Protein AF-A0A2D2C718-F1 (afdb_monomer_lite)

pLDDT: mean 84.17, std 19.36, range [25.59, 97.56]

InterPro domains:
  IPR015409 D-lactate dehydrogenase, membrane binding, C-terminal [PF09330] (29-144)
  IPR016164 FAD-linked oxidase-like, C-terminal [SSF55103] (25-144)
  IPR016173 D-lactate dehydrogenase, cap domain, subdomain 2 [G3DSA:3.30.1370.20] (19-101)

Radius of gyration: 17.64 Å; chains: 1; bounding box: 48×31×47 Å

Secondary structure (DSSP, 8-state):
-PPS-------TT----TTSSS--HHHHHTTTTEEEEEEEEEE--TT-S--SPPPPGGGTTTEEEEEEEEEGGGTEEEEEEEEETT--HHHHHHHHHHHHHHHT-BSSSSS--TTTSPPPHHHHHHHHHH-TT--SSTTGGG----

Organism: NCBI:txid147645

Foldseek 3Di:
DDDPDDPPPPDPVQPPPPLFPDDCVVCVVCVVFWQHKAKWKKAADQPDPCLPDDQPPVCPVFFPDWDWDDDVNRSIIIIMTTTGHPDDNVVSNVVVVVVCVVRVMDPPPPSAQALPAADDPVVLVVCCVVCVPQPPNRCRNNHHGD

Structure (mmCIF, N/CA/C/O backbone):
data_AF-A0A2D2C718-F1
#
_entry.id   AF-A0A2D2C718-F1
#
loop_
_atom_site.group_PDB
_atom_site.id
_atom_site.type_symbol
_atom_site.label_atom_id
_atom_site.label_alt_id
_atom_site.label_comp_id
_atom_site.label_asym_id
_atom_site.label_entity_id
_atom_site.label_seq_id
_atom_site.pdbx_PDB_ins_code
_atom_site.Cartn_x
_atom_site.Cartn_y
_atom_site.Cartn_z
_atom_site.occupancy
_atom_site.B_iso_or_equiv
_atom_site.auth_seq_id
_atom_site.auth_comp_id
_atom_site.auth_asym_id
_atom_site.auth_atom_id
_atom_site.pdbx_PDB_model_num
ATOM 1 N N . MET A 1 1 ? 32.852 -14.516 29.415 1.00 32.44 1 MET A N 1
ATOM 2 C CA . MET A 1 1 ? 31.847 -13.873 30.288 1.00 32.44 1 MET A CA 1
ATOM 3 C C . MET A 1 1 ? 31.426 -12.559 29.628 1.00 32.44 1 MET A C 1
ATOM 5 O O . MET A 1 1 ? 32.218 -11.627 29.682 1.00 32.44 1 MET A O 1
ATOM 9 N N . PRO A 1 2 ? 30.290 -12.472 28.913 1.00 35.50 2 PRO A N 1
ATOM 10 C CA . PRO A 1 2 ? 29.824 -11.208 28.345 1.00 35.50 2 PRO A CA 1
ATOM 11 C C . PRO A 1 2 ? 28.941 -10.440 29.346 1.00 35.50 2 PRO A C 1
ATOM 13 O O . PRO A 1 2 ? 28.210 -11.038 30.133 1.00 35.50 2 PRO A O 1
ATOM 16 N N . HIS A 1 3 ? 29.054 -9.111 29.325 1.00 28.89 3 HIS A N 1
ATOM 17 C CA . HIS A 1 3 ? 28.362 -8.159 30.201 1.00 28.89 3 HIS A CA 1
ATOM 18 C C . HIS A 1 3 ? 26.822 -8.221 30.071 1.00 28.89 3 HIS A C 1
ATOM 20 O O . HIS A 1 3 ? 26.315 -8.240 28.947 1.00 28.89 3 HIS A O 1
ATOM 26 N N . PRO A 1 4 ? 26.058 -8.153 31.180 1.00 40.34 4 PRO A N 1
ATOM 27 C CA . PRO A 1 4 ? 24.607 -8.021 31.144 1.00 40.34 4 PRO A CA 1
ATOM 28 C C . PRO A 1 4 ? 24.246 -6.533 31.046 1.00 40.34 4 PRO A C 1
ATOM 30 O O . PRO A 1 4 ? 24.588 -5.759 31.936 1.00 40.34 4 PRO A O 1
ATOM 33 N N . GLY A 1 5 ? 23.568 -6.101 29.980 1.00 35.44 5 GLY A N 1
ATOM 34 C CA . GLY A 1 5 ? 23.007 -4.742 29.972 1.00 35.44 5 GLY A CA 1
ATOM 35 C C . GLY A 1 5 ? 22.743 -4.074 28.631 1.00 35.44 5 GLY A C 1
ATOM 36 O O . GLY A 1 5 ? 22.148 -3.003 28.633 1.00 35.44 5 GLY A O 1
ATOM 37 N N . CYS A 1 6 ? 23.122 -4.663 27.495 1.00 25.59 6 CYS A N 1
ATOM 38 C CA . CYS A 1 6 ? 22.730 -4.109 26.200 1.00 25.59 6 CYS A CA 1
ATOM 39 C C . CYS A 1 6 ? 21.475 -4.843 25.700 1.00 25.59 6 CYS A C 1
ATOM 41 O O . CYS A 1 6 ? 21.592 -5.996 25.275 1.00 25.59 6 CYS A O 1
ATOM 43 N N . PRO A 1 7 ? 20.265 -4.256 25.783 1.00 31.34 7 PRO A N 1
ATOM 44 C CA . P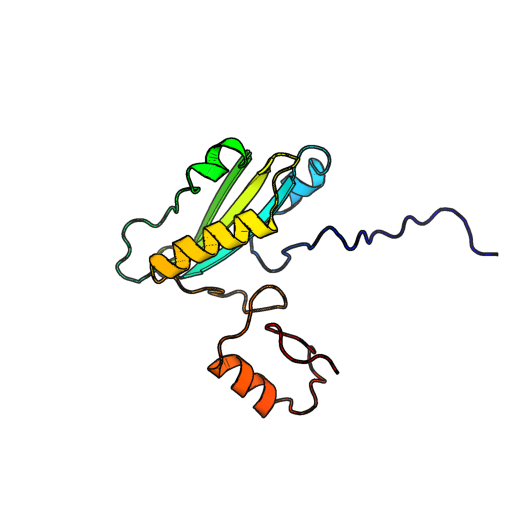RO A 1 7 ? 19.105 -4.854 25.147 1.00 31.34 7 PRO A CA 1
ATOM 45 C C . PRO A 1 7 ? 19.340 -4.831 23.638 1.00 31.34 7 PRO A C 1
ATOM 47 O O . PRO A 1 7 ? 19.515 -3.773 23.035 1.00 31.34 7 PRO A O 1
ATOM 50 N N . VAL A 1 8 ? 19.356 -6.014 23.033 1.00 34.22 8 VAL A N 1
ATOM 51 C CA . VAL A 1 8 ? 19.333 -6.176 21.582 1.00 34.22 8 VAL A CA 1
ATOM 52 C C . VAL A 1 8 ? 18.037 -5.527 21.090 1.00 34.22 8 VAL A C 1
ATOM 54 O O . VAL A 1 8 ? 16.945 -6.057 21.296 1.00 34.22 8 VAL A O 1
ATOM 57 N N . ILE A 1 9 ? 18.135 -4.332 20.503 1.00 37.19 9 ILE A N 1
ATOM 58 C CA . ILE A 1 9 ? 17.018 -3.691 19.804 1.00 37.19 9 ILE A CA 1
ATOM 59 C C . ILE A 1 9 ? 16.866 -4.444 18.485 1.00 37.19 9 ILE A C 1
ATOM 61 O O . ILE A 1 9 ? 17.477 -4.106 17.479 1.00 37.19 9 ILE A O 1
ATOM 65 N N . GLY A 1 10 ? 16.101 -5.524 18.523 1.00 29.38 10 GLY A N 1
ATOM 66 C CA . GLY A 1 10 ? 15.883 -6.392 17.376 1.00 29.38 10 GLY A CA 1
ATOM 67 C C . GLY A 1 10 ? 14.868 -7.456 17.737 1.00 29.38 10 GLY A C 1
ATOM 68 O O . GLY A 1 10 ? 15.216 -8.614 17.914 1.00 29.38 10 GLY A O 1
ATOM 69 N N . ASP A 1 11 ? 13.620 -7.035 17.916 1.00 29.45 11 ASP A N 1
ATOM 70 C CA . ASP A 1 11 ? 12.486 -7.950 17.897 1.00 29.45 11 ASP A CA 1
ATOM 71 C C . ASP A 1 11 ? 12.160 -8.237 16.420 1.00 29.45 11 ASP A C 1
ATOM 73 O O . ASP A 1 11 ? 11.711 -7.319 15.728 1.00 29.45 11 ASP A O 1
ATOM 77 N N . PRO A 1 12 ? 12.400 -9.459 15.910 1.00 31.66 12 PRO A N 1
ATOM 78 C CA . PRO A 1 12 ? 12.199 -9.792 14.502 1.00 31.66 12 PRO A CA 1
ATOM 79 C C . PRO A 1 12 ? 10.712 -9.901 14.123 1.00 31.66 12 PRO A C 1
ATOM 81 O O . PRO A 1 12 ? 10.400 -10.077 12.949 1.00 31.66 12 PRO A O 1
ATOM 84 N N . THR A 1 13 ? 9.786 -9.798 15.087 1.00 34.22 13 THR A N 1
ATOM 85 C CA . THR A 1 13 ? 8.336 -9.866 14.830 1.00 34.22 13 THR A CA 1
ATOM 86 C C . THR A 1 13 ? 7.726 -8.519 14.441 1.00 34.22 13 THR A C 1
ATOM 88 O O . THR A 1 13 ? 6.629 -8.467 13.888 1.00 34.22 13 THR A O 1
ATOM 91 N N . GLY A 1 14 ? 8.445 -7.418 14.671 1.00 38.97 14 GLY A N 1
ATOM 92 C CA . GLY A 1 14 ? 8.065 -6.099 14.183 1.00 38.97 14 GLY A CA 1
ATOM 93 C C . GLY A 1 14 ? 8.633 -5.868 12.793 1.00 38.97 14 GLY A C 1
ATOM 94 O O . GLY A 1 14 ? 9.614 -5.141 12.670 1.00 38.97 14 GLY A O 1
ATOM 95 N N . ALA A 1 15 ? 8.046 -6.477 11.758 1.00 38.78 15 ALA A N 1
ATOM 96 C CA . ALA A 1 15 ? 8.337 -6.099 10.379 1.00 38.78 15 ALA A CA 1
ATOM 97 C C . ALA A 1 15 ? 8.006 -4.609 10.220 1.00 38.78 15 ALA A C 1
ATOM 99 O O . ALA A 1 15 ? 6.847 -4.206 10.124 1.00 38.78 15 ALA A O 1
ATOM 100 N N . HIS A 1 16 ? 9.030 -3.770 10.316 1.00 46.84 16 HIS A N 1
ATOM 101 C CA . HIS A 1 16 ? 8.902 -2.354 10.068 1.00 46.84 16 HIS A CA 1
ATOM 102 C C . HIS A 1 16 ? 8.720 -2.177 8.559 1.00 46.84 16 HIS A C 1
ATOM 104 O O . HIS A 1 16 ? 9.629 -2.478 7.787 1.00 46.84 16 HIS A O 1
ATOM 110 N N . ASP A 1 17 ? 7.542 -1.704 8.154 1.00 49.72 17 ASP A N 1
ATOM 111 C CA . ASP A 1 17 ? 7.229 -1.252 6.792 1.00 49.72 17 ASP A CA 1
ATOM 112 C C . ASP A 1 17 ? 8.008 0.068 6.555 1.00 49.72 17 ASP A C 1
ATOM 114 O O . ASP A 1 17 ? 7.457 1.163 6.588 1.00 49.72 17 ASP A O 1
ATOM 118 N N . HIS A 1 18 ? 9.344 -0.015 6.461 1.00 46.41 18 HIS A N 1
ATOM 119 C CA . HIS A 1 18 ? 10.257 1.135 6.320 1.00 46.41 18 HIS A CA 1
ATOM 120 C C . HIS A 1 18 ? 10.235 1.775 4.925 1.00 46.41 18 HIS A C 1
ATOM 122 O O . HIS A 1 18 ? 10.915 2.772 4.703 1.00 46.41 18 HIS A O 1
ATOM 128 N N . ASP A 1 19 ? 9.453 1.209 4.013 1.00 49.56 19 ASP A N 1
ATOM 129 C CA . ASP A 1 19 ? 9.389 1.586 2.599 1.00 49.56 19 ASP A CA 1
ATOM 130 C C . ASP A 1 19 ? 8.180 2.470 2.287 1.00 49.56 19 ASP A C 1
ATOM 132 O O . ASP A 1 19 ? 7.803 2.676 1.141 1.00 49.56 19 ASP A O 1
ATOM 136 N N . ALA A 1 20 ? 7.523 2.978 3.326 1.00 56.47 20 ALA A N 1
ATOM 137 C CA . ALA A 1 20 ? 6.417 3.885 3.160 1.00 56.47 20 ALA A CA 1
ATOM 138 C C . ALA A 1 20 ? 6.777 5.243 3.731 1.00 56.47 20 ALA A C 1
ATOM 140 O O . ALA A 1 20 ? 7.231 5.358 4.869 1.00 56.47 20 ALA A O 1
ATOM 141 N N . ALA A 1 21 ? 6.456 6.290 2.979 1.00 66.81 21 ALA A N 1
ATOM 142 C CA . ALA A 1 21 ? 6.552 7.669 3.431 1.00 66.81 21 ALA A CA 1
ATOM 143 C C . ALA A 1 21 ? 5.775 7.955 4.740 1.00 66.81 21 ALA A C 1
ATOM 145 O O . ALA A 1 21 ? 5.852 9.084 5.226 1.00 66.81 21 ALA A O 1
ATOM 146 N N . ILE A 1 22 ? 5.019 6.987 5.296 1.00 81.38 22 ILE A N 1
ATOM 147 C CA . ILE A 1 22 ? 4.163 7.089 6.488 1.00 81.38 22 ILE A CA 1
ATOM 148 C C . ILE A 1 22 ? 4.979 7.272 7.779 1.00 81.38 22 ILE A C 1
ATOM 150 O O . ILE A 1 22 ? 5.742 6.385 8.163 1.00 81.38 22 ILE A O 1
ATOM 154 N N . PRO A 1 23 ? 4.770 8.373 8.533 1.00 82.25 23 PRO A N 1
ATOM 155 C CA . PRO A 1 23 ? 5.435 8.584 9.813 1.00 82.25 23 PRO A CA 1
ATOM 156 C C . PRO A 1 23 ? 5.082 7.497 10.840 1.00 82.25 23 PRO A C 1
ATOM 158 O O . PRO A 1 23 ? 3.948 7.408 11.313 1.00 82.25 23 PRO A O 1
ATOM 161 N N . ASP A 1 24 ? 6.079 6.728 11.277 1.00 81.38 24 ASP A N 1
ATOM 162 C CA . ASP A 1 24 ? 5.908 5.637 12.249 1.00 81.38 24 ASP A CA 1
ATOM 163 C C . ASP A 1 24 ? 6.002 6.092 13.725 1.00 81.38 24 ASP A C 1
ATOM 165 O O . ASP A 1 24 ? 5.639 5.356 14.651 1.00 81.38 24 ASP A O 1
ATOM 169 N N . ARG A 1 25 ? 6.449 7.333 13.979 1.00 83.56 25 ARG A N 1
ATOM 170 C CA . ARG A 1 25 ? 6.663 7.884 15.333 1.00 83.56 25 ARG A CA 1
ATOM 171 C C . ARG A 1 25 ? 5.440 7.724 16.258 1.00 83.56 25 ARG A C 1
ATOM 173 O O . ARG A 1 25 ? 5.644 7.321 17.410 1.00 83.56 25 ARG A O 1
ATOM 180 N N . PRO A 1 26 ? 4.187 7.998 15.832 1.00 78.88 26 PRO A N 1
ATOM 181 C CA . PRO A 1 26 ? 3.013 7.812 16.689 1.00 78.88 26 PRO A CA 1
ATOM 182 C C . PRO A 1 26 ? 2.796 6.352 17.107 1.00 78.88 26 PRO A C 1
ATOM 184 O O . PRO A 1 26 ? 2.478 6.089 18.271 1.00 78.88 26 PRO A O 1
ATOM 187 N N . GLN A 1 27 ? 3.019 5.402 16.192 1.00 80.38 27 GLN A N 1
ATOM 188 C CA . GLN A 1 27 ? 2.953 3.969 16.485 1.00 80.38 27 GLN A CA 1
ATOM 189 C C . GLN A 1 27 ? 4.063 3.575 17.464 1.00 80.38 27 GLN A C 1
ATOM 191 O O . GLN A 1 27 ? 3.781 2.907 18.456 1.00 80.38 27 GLN A O 1
ATOM 196 N N . ARG A 1 28 ? 5.307 4.025 17.247 1.00 81.31 28 ARG A N 1
ATOM 197 C CA . ARG A 1 28 ? 6.437 3.719 18.143 1.00 81.31 28 ARG A CA 1
ATOM 198 C C . ARG A 1 28 ? 6.187 4.196 19.570 1.00 81.31 28 ARG A C 1
ATOM 200 O O . ARG A 1 28 ? 6.381 3.427 20.512 1.00 81.31 28 ARG A O 1
ATOM 207 N N . ARG A 1 29 ? 5.699 5.431 19.740 1.00 84.56 29 ARG A N 1
ATOM 208 C CA . ARG A 1 29 ? 5.355 5.990 21.060 1.00 84.56 29 ARG A CA 1
ATOM 209 C C . ARG A 1 29 ? 4.262 5.176 21.761 1.00 84.56 29 ARG A C 1
ATOM 211 O O . ARG A 1 29 ? 4.289 5.038 22.980 1.00 84.56 29 ARG A O 1
ATOM 218 N N . ASN A 1 30 ? 3.328 4.616 20.995 1.00 83.44 30 ASN A N 1
ATOM 219 C CA . ASN A 1 30 ? 2.169 3.889 21.504 1.00 83.44 30 ASN A CA 1
ATOM 220 C C . ASN A 1 30 ? 2.250 2.367 21.293 1.00 83.44 30 ASN A C 1
ATOM 222 O O . ASN A 1 30 ? 1.219 1.703 21.356 1.00 83.44 30 ASN A O 1
ATOM 226 N N . ARG A 1 31 ? 3.447 1.786 21.116 1.00 80.44 31 ARG A N 1
ATOM 227 C CA . ARG A 1 31 ? 3.643 0.372 20.721 1.00 80.44 31 ARG A CA 1
ATOM 228 C C . ARG A 1 31 ? 2.926 -0.656 21.611 1.00 80.44 31 ARG A C 1
ATOM 230 O O . ARG A 1 31 ? 2.593 -1.739 21.156 1.00 80.44 31 ARG A O 1
ATOM 237 N N . ARG A 1 32 ? 2.652 -0.340 22.884 1.00 81.94 32 ARG A N 1
ATOM 238 C CA . ARG A 1 32 ? 1.898 -1.227 23.803 1.00 81.94 32 ARG A CA 1
ATOM 239 C C . ARG A 1 32 ? 0.375 -1.194 23.609 1.00 81.94 32 ARG A C 1
ATOM 241 O O . ARG A 1 32 ? -0.320 -2.039 24.181 1.00 81.94 32 ARG A O 1
ATOM 248 N N . ARG A 1 33 ? -0.126 -0.192 22.883 1.00 81.00 33 ARG A N 1
ATOM 249 C CA . ARG A 1 33 ? -1.546 0.141 22.682 1.00 81.00 33 ARG A CA 1
ATOM 250 C C . ARG A 1 33 ? -2.002 -0.026 21.226 1.00 81.00 33 ARG A C 1
ATOM 252 O O . ARG A 1 33 ? -3.205 -0.019 20.990 1.00 81.00 33 ARG A O 1
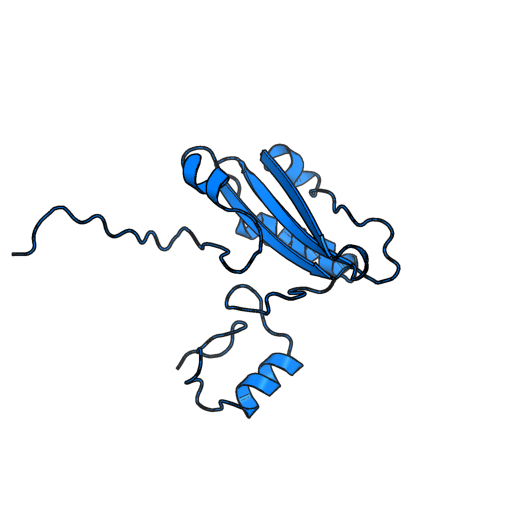ATOM 259 N N . THR A 1 34 ? -1.082 -0.184 20.276 1.00 84.81 34 THR A N 1
ATOM 260 C CA . THR A 1 34 ? -1.378 -0.374 18.847 1.00 84.81 34 THR A CA 1
ATOM 261 C C . THR A 1 34 ? -1.038 -1.796 18.395 1.00 84.81 34 THR A C 1
ATOM 263 O O . THR A 1 34 ? -0.212 -2.466 19.012 1.00 84.81 34 THR A O 1
ATOM 266 N N . GLY A 1 35 ? -1.711 -2.269 17.344 1.00 87.38 35 GLY A N 1
ATOM 267 C CA . GLY A 1 35 ? -1.468 -3.569 16.706 1.00 87.38 35 GLY A CA 1
ATOM 268 C C . GLY A 1 35 ? -0.448 -3.513 15.571 1.00 87.38 35 GLY A C 1
ATOM 269 O O . GLY A 1 35 ? 0.032 -4.546 15.131 1.00 87.38 35 GLY A O 1
ATOM 270 N N . GLY A 1 36 ? -0.085 -2.318 15.106 1.00 89.38 36 GLY A N 1
ATOM 271 C CA . GLY A 1 36 ? 0.818 -2.155 13.973 1.00 89.38 36 GLY A CA 1
ATOM 272 C C . GLY A 1 36 ? 0.526 -0.886 13.186 1.00 89.38 36 GLY A C 1
ATOM 273 O O . GLY A 1 36 ? -0.458 -0.194 13.456 1.00 89.38 36 GLY A O 1
ATOM 274 N N . LEU A 1 37 ? 1.394 -0.599 12.222 1.00 90.19 37 LEU A N 1
ATOM 275 C CA . LEU A 1 37 ? 1.151 0.332 11.130 1.00 90.19 37 LEU A CA 1
ATOM 276 C C . LEU A 1 37 ? 1.194 -0.493 9.850 1.00 90.19 37 LEU A C 1
ATOM 278 O O . LEU A 1 37 ? 2.157 -1.226 9.637 1.00 90.19 37 LEU A O 1
ATOM 282 N N . VAL A 1 38 ? 0.160 -0.371 9.029 1.00 91.94 38 VAL A N 1
ATOM 283 C CA . VAL A 1 38 ? 0.174 -0.864 7.654 1.00 91.94 38 VAL A CA 1
ATOM 284 C C . VAL A 1 38 ? 0.300 0.338 6.746 1.00 91.94 38 VAL A C 1
ATOM 286 O O . VAL A 1 38 ? -0.445 1.306 6.905 1.00 91.94 38 VAL A O 1
ATOM 289 N N . ALA A 1 39 ? 1.248 0.280 5.822 1.00 91.25 39 ALA A N 1
ATOM 290 C CA . ALA A 1 39 ? 1.510 1.370 4.913 1.00 91.25 39 ALA A CA 1
ATOM 291 C C . ALA A 1 39 ? 1.531 0.870 3.467 1.00 91.25 39 ALA A C 1
ATOM 293 O O . ALA A 1 39 ? 2.148 -0.149 3.156 1.00 91.25 39 ALA A O 1
ATOM 294 N N . LEU A 1 40 ? 0.807 1.570 2.599 1.00 92.00 40 LEU A N 1
ATOM 295 C CA . LEU A 1 40 ? 0.617 1.214 1.198 1.00 92.00 40 LEU A CA 1
ATOM 296 C C . LEU A 1 40 ? 1.047 2.382 0.318 1.00 92.00 40 LEU A C 1
ATOM 298 O O . LEU A 1 40 ? 0.749 3.535 0.631 1.00 92.00 40 LEU A O 1
ATOM 302 N N . ASP A 1 41 ? 1.715 2.062 -0.782 1.00 93.56 41 ASP A N 1
ATOM 303 C CA . ASP A 1 41 ? 2.169 3.016 -1.787 1.00 93.56 41 ASP A CA 1
ATOM 304 C C . ASP A 1 41 ? 1.472 2.712 -3.113 1.00 93.56 41 ASP A C 1
ATOM 306 O O . ASP A 1 41 ? 1.768 1.698 -3.742 1.00 93.56 41 ASP A O 1
ATOM 310 N N . VAL A 1 42 ? 0.489 3.532 -3.486 1.00 94.25 42 VAL A N 1
ATOM 311 C CA . VAL A 1 42 ? -0.543 3.141 -4.453 1.00 94.25 42 VAL A CA 1
ATOM 312 C C . VAL A 1 42 ? -0.697 4.181 -5.553 1.00 94.25 42 VAL A C 1
ATOM 314 O O . VAL A 1 42 ? -0.921 5.355 -5.275 1.00 94.25 42 VAL A O 1
ATOM 317 N N . ALA A 1 43 ? -0.661 3.736 -6.804 1.00 96.00 43 ALA A N 1
ATOM 318 C CA . ALA A 1 43 ? -1.048 4.491 -7.983 1.00 96.00 43 ALA A CA 1
ATOM 319 C C . ALA A 1 43 ? -2.478 4.103 -8.381 1.00 96.00 43 ALA A C 1
ATOM 321 O O . ALA A 1 43 ? -2.747 2.972 -8.782 1.00 96.00 43 ALA A O 1
ATOM 322 N N . LEU A 1 44 ? -3.413 5.040 -8.266 1.00 96.12 44 LEU A N 1
ATOM 323 C CA . LEU A 1 44 ? -4.797 4.851 -8.692 1.00 96.12 44 LEU A CA 1
ATOM 324 C C . LEU A 1 44 ? -4.925 4.983 -10.211 1.00 96.12 44 LEU A C 1
ATOM 326 O O . LEU A 1 44 ? -4.053 5.538 -10.889 1.00 96.12 44 LEU A O 1
ATOM 330 N N . ARG A 1 45 ? -6.050 4.527 -10.769 1.00 95.88 45 ARG A N 1
ATOM 331 C CA . ARG A 1 45 ? -6.301 4.723 -12.199 1.00 95.88 45 ARG A CA 1
ATOM 332 C C . ARG A 1 45 ? -6.421 6.213 -12.491 1.00 95.88 45 ARG A C 1
ATOM 334 O O . ARG A 1 45 ? -6.978 6.987 -11.711 1.00 95.88 45 ARG A O 1
ATOM 341 N N . ARG A 1 46 ? -5.978 6.624 -13.677 1.00 95.00 46 ARG A N 1
ATOM 342 C CA . ARG A 1 46 ? -6.044 8.033 -14.111 1.00 95.00 46 ARG A CA 1
ATOM 343 C C . ARG A 1 46 ? -7.471 8.588 -14.179 1.00 95.00 46 ARG A C 1
ATOM 345 O O . ARG A 1 46 ? -7.652 9.797 -14.160 1.00 95.00 46 ARG A O 1
ATOM 352 N N . ASN A 1 47 ? -8.474 7.721 -14.288 1.00 94.19 47 ASN A N 1
ATOM 353 C CA . ASN A 1 47 ? -9.891 8.079 -14.322 1.00 94.19 47 ASN A CA 1
ATOM 354 C C . ASN A 1 47 ? -10.633 7.788 -13.005 1.00 94.19 47 ASN A C 1
ATOM 356 O O . ASN A 1 47 ? -11.855 7.949 -12.975 1.00 94.19 47 ASN A O 1
ATOM 360 N N . ASP A 1 48 ? -9.937 7.368 -11.940 1.00 92.75 48 ASP A N 1
ATOM 361 C CA . ASP A 1 48 ? -10.567 7.187 -10.632 1.00 92.75 48 ASP A CA 1
ATOM 362 C C . ASP A 1 48 ? -11.066 8.522 -10.085 1.00 92.75 48 ASP A C 1
ATOM 364 O O . ASP A 1 48 ? -10.400 9.553 -10.205 1.00 92.75 48 ASP A O 1
ATOM 368 N N . ARG A 1 49 ? -12.248 8.476 -9.468 1.00 88.94 49 ARG A N 1
ATOM 369 C CA . ARG A 1 49 ? -12.874 9.608 -8.769 1.00 88.94 49 ARG A CA 1
ATOM 370 C C . ARG A 1 49 ? -12.828 9.451 -7.250 1.00 88.94 49 ARG A C 1
ATOM 372 O O . ARG A 1 49 ? -12.918 10.440 -6.531 1.00 88.94 49 ARG A O 1
ATOM 379 N N . ASP A 1 50 ? -12.634 8.221 -6.786 1.00 89.00 50 ASP A N 1
ATOM 380 C CA . ASP A 1 50 ? -12.594 7.861 -5.374 1.00 89.00 50 ASP A CA 1
ATOM 381 C C . ASP A 1 50 ? -11.138 7.719 -4.924 1.00 89.00 50 ASP A C 1
ATOM 383 O O . ASP A 1 50 ? -10.563 6.629 -4.926 1.00 89.00 50 ASP A O 1
ATOM 387 N N . TRP A 1 51 ? -10.507 8.849 -4.600 1.00 86.38 51 TRP A N 1
ATOM 388 C CA . TRP A 1 51 ? -9.083 8.891 -4.242 1.00 86.38 51 TRP A CA 1
ATOM 389 C C . TRP A 1 51 ? -8.799 8.511 -2.787 1.00 86.38 51 TRP A C 1
ATOM 391 O O . TRP A 1 51 ? -7.730 7.991 -2.476 1.00 86.38 51 TRP A O 1
ATOM 401 N N . ILE A 1 52 ? -9.763 8.743 -1.893 1.00 83.56 52 ILE A N 1
ATOM 402 C CA . ILE A 1 52 ? -9.676 8.331 -0.491 1.00 83.56 52 ILE A CA 1
ATOM 403 C C . ILE A 1 52 ? -10.322 6.957 -0.362 1.00 83.56 52 ILE A C 1
ATOM 405 O O . ILE A 1 52 ? -11.542 6.827 -0.450 1.00 83.56 52 ILE A O 1
ATOM 409 N N . LYS A 1 53 ? -9.493 5.930 -0.171 1.00 86.69 53 LYS A N 1
ATOM 410 C CA . LYS A 1 53 ? -9.964 4.547 -0.110 1.00 86.69 53 LYS A CA 1
ATOM 411 C C . LYS A 1 53 ? -10.585 4.233 1.254 1.00 86.69 53 LYS A C 1
ATOM 413 O O . LYS A 1 53 ? -9.946 4.506 2.278 1.00 86.69 53 LYS A O 1
ATOM 418 N N . PRO A 1 54 ? -11.806 3.671 1.293 1.00 90.81 54 PRO A N 1
ATOM 419 C CA . PRO A 1 54 ? -12.437 3.297 2.547 1.00 90.81 54 PRO A CA 1
ATOM 420 C C . PRO A 1 54 ? -11.685 2.135 3.202 1.00 90.81 54 PRO A C 1
ATOM 422 O O . PRO A 1 54 ? -11.024 1.335 2.544 1.00 90.81 54 PRO A O 1
ATOM 425 N N . VAL A 1 55 ? -11.815 2.031 4.522 1.00 93.75 55 VAL A N 1
ATOM 426 C CA . VAL A 1 55 ? -11.447 0.810 5.244 1.00 93.75 55 VAL A CA 1
ATOM 427 C C . VAL A 1 55 ? -12.544 -0.231 4.984 1.00 93.75 55 VAL A C 1
ATOM 429 O O . VAL A 1 55 ? -13.719 0.122 5.131 1.00 93.75 55 VAL A O 1
ATOM 432 N N . PRO A 1 56 ? -12.211 -1.488 4.632 1.00 92.69 56 PRO A N 1
ATOM 433 C CA . PRO A 1 56 ? -13.216 -2.531 4.475 1.00 92.69 56 PRO A CA 1
ATOM 434 C C . PRO A 1 56 ? -14.068 -2.677 5.752 1.00 92.69 56 PRO A C 1
ATOM 436 O O . PRO A 1 56 ? -13.510 -2.610 6.855 1.00 92.69 56 PRO A O 1
ATOM 439 N N . PRO A 1 57 ? -15.400 -2.843 5.650 1.00 92.88 57 PRO A N 1
ATOM 440 C CA . PRO A 1 57 ? -16.301 -2.785 6.805 1.00 92.88 57 PRO A CA 1
ATOM 441 C C . PRO A 1 57 ? -15.919 -3.717 7.963 1.00 92.88 57 PRO A C 1
ATOM 443 O O . PRO A 1 57 ? -16.011 -3.329 9.125 1.00 92.88 57 PRO A O 1
ATOM 446 N N . GLU A 1 58 ? -15.422 -4.916 7.665 1.00 94.12 58 GLU A N 1
ATOM 447 C CA . GLU A 1 58 ? -14.982 -5.917 8.642 1.00 94.12 58 GLU A CA 1
ATOM 448 C C . GLU A 1 58 ? -13.734 -5.500 9.451 1.00 94.12 58 GLU A C 1
ATOM 450 O O . GLU A 1 58 ? -13.426 -6.080 10.498 1.00 94.12 58 GLU A O 1
ATOM 455 N N . TRP A 1 59 ? -13.033 -4.458 9.000 1.00 95.62 59 TRP A N 1
ATOM 456 C CA . TRP A 1 59 ? -11.864 -3.876 9.657 1.00 95.62 59 TRP A CA 1
ATOM 457 C C . TRP A 1 59 ? -12.141 -2.522 10.314 1.00 95.62 59 TRP A C 1
ATOM 459 O O . TRP A 1 59 ? -11.264 -2.013 11.017 1.00 95.62 59 TRP A O 1
ATOM 469 N N . ALA A 1 60 ? -13.336 -1.944 10.148 1.00 92.75 60 ALA A N 1
ATOM 470 C CA . ALA A 1 60 ? -13.666 -0.610 10.657 1.00 92.75 60 ALA A CA 1
ATOM 471 C C . ALA A 1 60 ? -13.401 -0.477 12.170 1.00 92.75 60 ALA A C 1
ATOM 473 O O . ALA A 1 60 ? -12.777 0.484 12.620 1.00 92.75 60 ALA A O 1
ATOM 474 N N . ASP A 1 61 ? -13.762 -1.502 12.947 1.00 94.88 61 ASP A N 1
ATOM 475 C CA . ASP A 1 61 ? -13.539 -1.531 14.395 1.00 94.88 61 ASP A CA 1
ATOM 476 C C . ASP A 1 61 ? -12.105 -1.875 14.802 1.00 94.88 61 ASP A C 1
ATOM 478 O O . ASP A 1 61 ? -11.760 -1.760 15.978 1.00 94.88 61 ASP A O 1
ATOM 482 N N . GLN A 1 62 ? -11.251 -2.265 13.862 1.00 96.00 62 GLN A N 1
ATOM 483 C CA . GLN A 1 62 ? -9.864 -2.658 14.108 1.00 96.00 62 GLN A CA 1
ATOM 484 C C . GLN A 1 62 ? -8.863 -1.563 13.719 1.00 96.00 62 GLN A C 1
ATOM 486 O O . GLN A 1 62 ? -7.714 -1.601 14.161 1.00 96.00 62 GLN A O 1
ATOM 491 N N . VAL A 1 63 ? -9.288 -0.550 12.962 1.00 95.12 63 VAL A N 1
ATOM 492 C CA . VAL A 1 63 ? -8.466 0.614 12.611 1.00 95.12 63 VAL A CA 1
ATOM 493 C C . VAL A 1 63 ? -8.620 1.703 13.677 1.00 95.12 63 VAL A C 1
ATOM 495 O O . VAL A 1 63 ? -9.719 2.071 14.081 1.00 95.12 63 VAL A O 1
ATOM 498 N N . ALA A 1 64 ? -7.496 2.203 14.188 1.00 92.88 64 ALA A N 1
ATOM 499 C CA . ALA A 1 64 ? -7.441 3.277 15.179 1.00 92.88 64 ALA A CA 1
ATOM 500 C C . ALA A 1 64 ? -7.292 4.661 14.534 1.00 92.88 64 ALA A C 1
ATOM 502 O O . ALA A 1 64 ? -7.788 5.644 15.080 1.00 92.88 64 ALA A O 1
ATOM 503 N N . ALA A 1 65 ? -6.577 4.744 13.410 1.00 91.19 65 ALA A N 1
ATOM 504 C CA . ALA A 1 65 ? -6.395 5.974 12.648 1.00 91.19 65 ALA A CA 1
ATOM 505 C C . ALA A 1 65 ? -6.014 5.673 11.195 1.00 91.19 65 ALA A C 1
ATOM 507 O O . ALA A 1 65 ? -5.346 4.674 10.918 1.00 91.19 65 ALA A O 1
ATOM 508 N N . THR A 1 66 ? -6.382 6.585 10.300 1.00 92.50 66 THR A N 1
ATOM 509 C CA . THR A 1 66 ? -6.017 6.581 8.880 1.00 92.50 66 THR A CA 1
ATOM 510 C C . THR A 1 66 ? -5.190 7.822 8.551 1.00 92.50 66 THR A C 1
ATOM 512 O O . THR A 1 66 ? -5.468 8.909 9.057 1.00 92.50 66 THR A O 1
ATOM 515 N N . LEU A 1 67 ? -4.191 7.675 7.688 1.00 90.50 67 LEU A N 1
ATOM 516 C CA . LEU A 1 67 ? -3.384 8.755 7.130 1.00 90.50 67 LEU A CA 1
ATOM 517 C C . LEU A 1 67 ? -3.391 8.616 5.606 1.00 90.50 67 LEU A C 1
ATOM 519 O O . LEU A 1 67 ? -3.130 7.532 5.092 1.00 90.50 67 LEU A O 1
ATOM 523 N N . SER A 1 68 ? -3.679 9.696 4.884 1.00 91.31 68 SER A N 1
ATOM 524 C CA . SER A 1 68 ? -3.699 9.689 3.417 1.00 91.31 68 SER A CA 1
ATOM 525 C C . SER A 1 68 ? -3.120 10.991 2.885 1.00 91.31 68 SER A C 1
ATOM 527 O O . SER A 1 68 ? -3.600 12.071 3.224 1.00 91.31 68 SER A O 1
ATOM 529 N N . TYR A 1 69 ? -2.071 10.887 2.079 1.00 90.94 69 TYR A N 1
ATOM 530 C CA . TYR A 1 69 ? -1.414 12.006 1.399 1.00 90.94 69 TYR A CA 1
ATOM 531 C C . TYR A 1 69 ? -0.604 11.464 0.219 1.00 90.94 69 TYR A C 1
ATOM 533 O O . TYR A 1 69 ? -0.405 10.259 0.118 1.00 90.94 69 TYR A O 1
ATOM 541 N N . GLY A 1 70 ? -0.144 12.326 -0.681 1.00 91.06 70 GLY A N 1
ATOM 542 C CA . GLY A 1 70 ? 0.662 11.899 -1.823 1.00 91.06 70 GLY A CA 1
ATOM 543 C C . GLY A 1 70 ? 0.675 12.920 -2.953 1.00 91.06 70 GLY A C 1
ATOM 544 O O . GLY A 1 70 ? 0.383 14.103 -2.754 1.00 91.06 70 GLY A O 1
ATOM 545 N N . HIS A 1 71 ? 0.987 12.441 -4.151 1.00 91.69 71 HIS A N 1
ATOM 546 C CA . HIS A 1 71 ? 1.120 13.230 -5.371 1.00 91.69 71 HIS A CA 1
ATOM 547 C C . HIS A 1 71 ? -0.212 13.267 -6.116 1.00 91.69 71 HIS A C 1
ATOM 549 O O . HIS A 1 71 ? -0.475 12.472 -7.020 1.00 91.69 71 HIS A O 1
ATOM 555 N N . PHE A 1 72 ? -1.062 14.218 -5.730 1.00 90.44 72 PHE A N 1
ATOM 556 C CA . PHE A 1 72 ? -2.460 14.293 -6.163 1.00 90.44 72 PHE A CA 1
ATOM 557 C C . PHE A 1 72 ? -2.653 14.222 -7.690 1.00 90.44 72 PHE A C 1
ATOM 559 O O . PHE A 1 72 ? -3.435 13.411 -8.174 1.00 90.44 72 PHE A O 1
ATOM 566 N N . LEU A 1 73 ? -1.900 15.011 -8.465 1.00 91.75 73 LEU A N 1
ATOM 567 C CA . LEU A 1 73 ? -2.024 15.045 -9.932 1.00 91.75 73 LEU A CA 1
ATOM 568 C C . LEU A 1 73 ? -1.486 13.783 -10.625 1.00 91.75 73 LEU A C 1
ATOM 570 O O . LEU A 1 73 ? -1.883 13.488 -11.748 1.00 91.75 73 LEU A O 1
ATOM 574 N N . CYS A 1 74 ? -0.607 13.031 -9.961 1.00 94.00 74 CYS A N 1
ATOM 575 C CA . CYS A 1 74 ? -0.090 11.755 -10.456 1.00 94.00 74 CYS A CA 1
ATOM 576 C C . CYS A 1 74 ? -0.985 10.573 -10.063 1.00 94.00 74 CYS A C 1
ATOM 578 O O . CYS A 1 74 ? -0.714 9.453 -10.485 1.00 94.00 74 CYS A O 1
ATOM 580 N N . HIS A 1 75 ? -2.026 10.816 -9.255 1.00 94.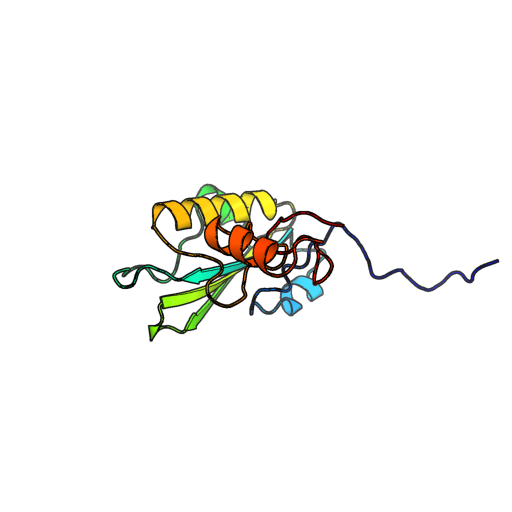69 75 HIS A N 1
ATOM 581 C CA . HIS A 1 75 ? -2.880 9.788 -8.660 1.00 94.69 75 HIS A CA 1
ATOM 582 C C . HIS A 1 75 ? -2.089 8.786 -7.794 1.00 94.69 75 HIS A C 1
ATOM 584 O O . HIS A 1 75 ? -2.493 7.634 -7.656 1.00 94.69 75 HIS A O 1
ATOM 590 N N . VAL A 1 76 ? -0.976 9.224 -7.191 1.00 95.06 76 VAL A N 1
ATOM 591 C CA . VAL A 1 76 ? -0.148 8.411 -6.285 1.00 95.06 76 VAL A CA 1
ATOM 592 C C . VAL A 1 76 ? -0.428 8.813 -4.841 1.00 95.06 76 VAL A C 1
ATOM 594 O O . VAL A 1 76 ? -0.313 9.987 -4.493 1.00 95.06 76 VAL A O 1
ATOM 597 N N . PHE A 1 77 ? -0.788 7.848 -3.997 1.00 93.12 77 PHE A N 1
ATOM 598 C CA . PHE A 1 77 ? -1.149 8.062 -2.600 1.00 93.12 77 PHE A CA 1
ATOM 599 C C . PHE A 1 77 ? -0.420 7.089 -1.676 1.00 93.12 77 PHE A C 1
ATOM 601 O O . PHE A 1 77 ? -0.372 5.882 -1.910 1.00 93.12 77 PHE A O 1
ATOM 608 N N . HIS A 1 78 ? 0.065 7.628 -0.564 1.00 93.00 78 HIS A N 1
ATOM 609 C CA . HIS A 1 78 ? 0.537 6.873 0.582 1.00 93.00 78 HIS A CA 1
ATOM 610 C C . HIS A 1 78 ? -0.619 6.715 1.569 1.00 93.00 78 HIS A C 1
ATOM 612 O O . HIS A 1 78 ? -1.115 7.694 2.142 1.00 93.00 78 HIS A O 1
ATOM 618 N N . LEU A 1 79 ? -1.063 5.474 1.756 1.00 92.38 79 LEU A N 1
ATOM 619 C CA . LEU A 1 79 ? -2.169 5.121 2.640 1.00 92.38 79 LEU A CA 1
ATOM 620 C C . LEU A 1 79 ? -1.609 4.447 3.894 1.00 92.38 79 LEU A C 1
ATOM 622 O O . LEU A 1 79 ? -1.027 3.366 3.826 1.00 92.38 79 LEU A O 1
ATOM 626 N N . GLY A 1 80 ? -1.765 5.098 5.042 1.00 92.69 80 GLY A N 1
ATOM 627 C CA . GLY A 1 80 ? -1.312 4.618 6.341 1.00 92.69 80 GLY A CA 1
ATOM 628 C C . GLY A 1 80 ? -2.477 4.251 7.251 1.00 92.69 80 GLY A C 1
ATOM 629 O O . GLY A 1 80 ? -3.407 5.035 7.427 1.00 92.69 80 GLY A O 1
ATOM 630 N N . TYR A 1 81 ? -2.399 3.088 7.890 1.00 93.12 81 TYR A N 1
ATOM 631 C CA . TYR A 1 81 ? -3.427 2.577 8.794 1.00 93.12 81 TYR A CA 1
ATOM 632 C C . TYR A 1 81 ? -2.794 2.151 10.113 1.00 93.12 81 TYR A C 1
ATOM 634 O O . TYR A 1 81 ? -2.021 1.193 10.172 1.00 93.12 81 TYR A O 1
ATOM 642 N N . VAL A 1 82 ? -3.122 2.857 11.195 1.00 92.88 82 VAL A N 1
ATOM 643 C CA . VAL A 1 82 ? -2.726 2.453 12.547 1.00 92.88 82 VAL A CA 1
ATOM 644 C C . VAL A 1 82 ? -3.776 1.487 13.065 1.00 92.88 82 VAL A C 1
ATOM 646 O O . VAL A 1 82 ? -4.932 1.869 13.236 1.00 92.88 82 VAL A O 1
ATOM 649 N N . LEU A 1 83 ? -3.382 0.250 13.349 1.00 94.38 83 LEU A N 1
ATOM 650 C CA . LEU A 1 83 ? -4.303 -0.769 13.841 1.00 94.38 83 LEU A CA 1
ATOM 651 C C . LEU A 1 83 ? -4.406 -0.747 15.369 1.00 94.38 83 LEU A C 1
ATOM 653 O O . LEU A 1 83 ? -3.441 -0.437 16.082 1.00 94.38 83 LEU A O 1
ATOM 657 N N . LYS A 1 84 ? -5.582 -1.100 15.891 1.00 94.44 84 LYS A N 1
ATOM 658 C CA . LYS A 1 84 ? -5.806 -1.340 17.321 1.00 94.44 84 LYS A CA 1
ATOM 659 C C . LYS A 1 84 ? -5.045 -2.590 17.761 1.00 94.44 84 LYS A C 1
ATOM 661 O O . LYS A 1 84 ? -4.745 -3.479 16.969 1.00 94.44 84 LYS A O 1
ATOM 666 N N . LYS A 1 85 ? -4.698 -2.652 19.047 1.00 93.56 85 LYS A N 1
ATOM 667 C CA . LYS A 1 85 ? -4.003 -3.809 19.623 1.00 93.56 85 LYS A CA 1
ATOM 668 C C . LYS A 1 85 ? -4.798 -5.099 19.386 1.00 93.56 85 LYS A C 1
ATOM 670 O O . LYS A 1 85 ? -5.987 -5.132 19.679 1.00 93.56 85 LYS A O 1
ATOM 675 N N . GLY A 1 86 ? -4.117 -6.150 18.929 1.00 92.19 86 GLY A N 1
ATOM 676 C CA . GLY A 1 86 ? -4.711 -7.469 18.679 1.00 92.19 86 GLY A CA 1
ATOM 677 C C . GLY A 1 86 ? -5.229 -7.684 17.255 1.00 92.19 86 GLY A C 1
ATOM 678 O O . GLY A 1 86 ? -5.505 -8.824 16.905 1.00 92.19 86 GLY A O 1
ATOM 679 N N . ALA A 1 87 ? -5.317 -6.634 16.433 1.00 94.56 87 ALA A N 1
ATOM 680 C CA . ALA A 1 87 ? -5.574 -6.775 15.002 1.00 94.56 87 ALA A CA 1
ATOM 681 C C . ALA A 1 87 ? -4.363 -7.399 14.286 1.00 94.56 87 ALA A C 1
ATOM 683 O O . ALA A 1 87 ? -3.227 -7.189 14.714 1.00 94.56 87 ALA A O 1
ATOM 684 N N . ASP A 1 88 ? -4.610 -8.120 13.190 1.00 94.06 88 ASP A N 1
ATOM 685 C CA . ASP A 1 88 ? -3.580 -8.743 12.349 1.00 94.06 88 ASP A CA 1
ATOM 686 C C . ASP A 1 88 ? -3.191 -7.811 11.179 1.00 94.06 88 ASP A C 1
ATOM 688 O O . ASP A 1 88 ? -3.973 -7.653 10.233 1.00 94.06 88 ASP A O 1
ATOM 692 N N . PRO A 1 89 ? -1.987 -7.199 11.197 1.00 92.19 89 PRO A N 1
ATOM 693 C CA . PRO A 1 89 ? -1.547 -6.299 10.135 1.00 92.19 89 PRO A CA 1
ATOM 694 C C . PRO A 1 89 ? -1.374 -6.983 8.779 1.00 92.19 89 PRO A C 1
ATOM 696 O O . PRO A 1 89 ? -1.604 -6.349 7.751 1.00 92.19 89 PRO A O 1
ATOM 699 N N . ALA A 1 90 ? -0.982 -8.259 8.755 1.00 91.62 90 ALA A N 1
ATOM 700 C CA . ALA A 1 90 ? -0.769 -8.987 7.511 1.00 91.62 90 ALA A CA 1
ATOM 701 C C . ALA A 1 90 ? -2.107 -9.307 6.837 1.00 91.62 90 ALA A C 1
ATOM 703 O O . ALA A 1 90 ? -2.265 -9.085 5.634 1.00 91.62 90 ALA A O 1
ATOM 704 N N . ALA A 1 91 ? -3.095 -9.757 7.617 1.00 94.75 91 ALA A N 1
ATOM 705 C CA . ALA A 1 91 ? -4.448 -9.977 7.114 1.00 94.75 91 ALA A CA 1
ATOM 706 C C . ALA A 1 91 ? -5.111 -8.666 6.659 1.00 94.75 91 ALA A C 1
ATOM 708 O O . ALA A 1 91 ? -5.731 -8.641 5.594 1.00 94.75 91 ALA A O 1
ATOM 709 N N . PHE A 1 92 ? -4.917 -7.565 7.396 1.00 95.75 92 PHE A N 1
ATOM 710 C CA . PHE A 1 92 ? -5.402 -6.245 6.985 1.00 95.75 92 PHE A CA 1
ATOM 711 C C . PHE A 1 92 ? -4.756 -5.781 5.674 1.00 95.75 92 PHE A C 1
ATOM 713 O O . PHE A 1 92 ? -5.461 -5.386 4.746 1.00 95.75 92 PHE A O 1
ATOM 720 N N . LYS A 1 93 ? -3.420 -5.877 5.560 1.00 94.00 93 LYS A N 1
ATOM 721 C CA . LYS A 1 93 ? -2.686 -5.533 4.330 1.00 94.00 93 LYS A CA 1
ATOM 722 C C . LYS A 1 93 ? -3.225 -6.335 3.148 1.00 94.00 93 LYS A C 1
ATOM 724 O O . LYS A 1 93 ? -3.539 -5.749 2.120 1.00 94.00 93 LYS A O 1
ATOM 729 N N . LYS A 1 94 ? -3.430 -7.645 3.312 1.00 93.94 94 LYS A N 1
ATOM 730 C CA . LYS A 1 94 ? -4.015 -8.507 2.273 1.00 93.94 94 LYS A CA 1
ATOM 731 C C . LYS A 1 94 ? -5.421 -8.060 1.850 1.00 93.94 94 LYS A C 1
ATOM 733 O O . LYS A 1 94 ? -5.697 -8.038 0.655 1.00 93.94 94 LYS A O 1
ATOM 738 N N . ALA A 1 95 ? -6.290 -7.703 2.797 1.00 95.69 95 ALA A N 1
ATOM 739 C CA . ALA A 1 95 ? -7.642 -7.226 2.494 1.00 95.69 95 ALA A CA 1
ATOM 740 C C . ALA A 1 95 ? -7.620 -5.905 1.706 1.00 95.69 95 ALA A C 1
ATOM 742 O O . ALA A 1 95 ? -8.315 -5.770 0.701 1.00 95.69 95 ALA A O 1
ATOM 743 N N . MET A 1 96 ? -6.763 -4.965 2.112 1.00 95.31 96 MET A N 1
ATOM 744 C CA . MET A 1 96 ? -6.570 -3.703 1.397 1.00 95.31 96 MET A CA 1
ATOM 745 C C . MET A 1 96 ? -6.033 -3.915 -0.023 1.00 95.31 96 MET A C 1
ATOM 747 O O . MET A 1 96 ? -6.571 -3.336 -0.962 1.00 95.31 96 MET A O 1
ATOM 751 N N . LEU A 1 97 ? -5.003 -4.752 -0.195 1.00 93.56 97 LEU A N 1
ATOM 752 C CA . LEU A 1 97 ? -4.432 -5.040 -1.515 1.00 93.56 97 LEU A CA 1
ATOM 753 C C . LEU A 1 97 ? -5.453 -5.709 -2.447 1.00 93.56 97 LEU A C 1
ATOM 755 O O . LEU A 1 97 ? -5.549 -5.322 -3.603 1.00 93.56 97 LEU A O 1
ATOM 759 N N . ALA A 1 98 ? -6.288 -6.621 -1.938 1.00 94.75 98 ALA A N 1
ATOM 760 C CA . ALA A 1 98 ? -7.343 -7.250 -2.735 1.00 94.75 98 ALA A CA 1
ATOM 761 C C . ALA A 1 98 ? -8.400 -6.245 -3.236 1.00 94.75 98 ALA A C 1
ATO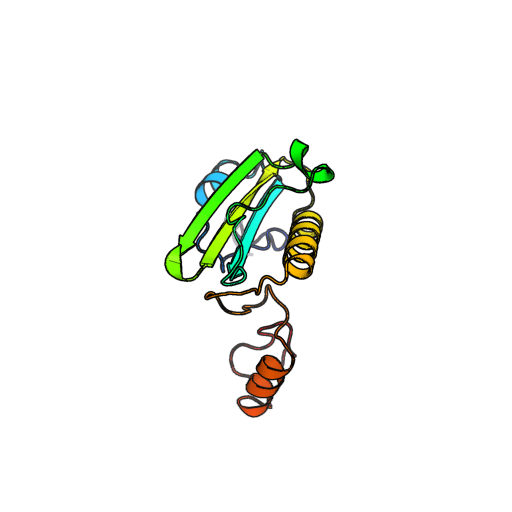M 763 O O . ALA A 1 98 ? -8.868 -6.351 -4.369 1.00 94.75 98 ALA A O 1
ATOM 764 N N . MET A 1 99 ? -8.769 -5.259 -2.411 1.00 94.50 99 MET A N 1
ATOM 765 C CA . MET A 1 99 ? -9.655 -4.165 -2.827 1.00 94.50 99 MET A CA 1
ATOM 766 C C . MET A 1 99 ? -8.993 -3.297 -3.907 1.00 94.50 99 MET A C 1
ATOM 768 O O . MET A 1 99 ? -9.618 -2.989 -4.918 1.00 94.50 99 MET A O 1
ATOM 772 N N . LEU A 1 100 ? -7.719 -2.944 -3.721 1.00 94.44 100 LEU A N 1
ATOM 773 C CA . LEU A 1 100 ? -6.949 -2.154 -4.684 1.00 94.44 100 LEU A CA 1
ATOM 774 C C . LEU A 1 100 ? -6.781 -2.878 -6.029 1.00 94.44 100 LEU A C 1
ATOM 776 O O . LEU A 1 100 ? -6.952 -2.255 -7.076 1.00 94.44 100 LEU A O 1
ATOM 780 N N . ASP A 1 101 ? -6.533 -4.189 -6.004 1.00 94.50 101 ASP A N 1
ATOM 781 C CA . ASP A 1 101 ? -6.476 -5.033 -7.202 1.00 94.50 101 ASP A CA 1
ATOM 782 C C . ASP A 1 101 ? -7.810 -5.021 -7.957 1.00 94.50 101 ASP A C 1
ATOM 784 O O . ASP A 1 101 ? -7.836 -4.853 -9.177 1.00 94.50 101 ASP A O 1
ATOM 788 N N . ALA A 1 102 ? -8.933 -5.157 -7.242 1.00 94.75 102 ALA A N 1
ATOM 789 C CA . ALA A 1 102 ? -10.269 -5.125 -7.840 1.00 94.75 102 ALA A CA 1
ATOM 790 C C . ALA A 1 102 ? -10.596 -3.765 -8.483 1.00 94.75 102 ALA A C 1
ATOM 792 O O . ALA A 1 102 ? -11.324 -3.696 -9.476 1.00 94.75 102 ALA A O 1
ATOM 793 N N . GLU A 1 103 ? -10.036 -2.683 -7.944 1.00 93.69 103 GLU A N 1
ATOM 794 C CA . GLU A 1 103 ? -10.162 -1.333 -8.492 1.00 93.69 103 GLU A CA 1
ATOM 795 C C . GLU A 1 103 ? -9.157 -1.045 -9.620 1.00 93.69 103 GLU A C 1
ATOM 797 O O . GLU A 1 103 ? -9.283 -0.033 -10.310 1.00 93.69 103 GLU A O 1
ATOM 802 N N . GLY A 1 104 ? -8.203 -1.945 -9.873 1.00 95.12 104 GLY A N 1
ATOM 803 C CA . GLY A 1 104 ? -7.171 -1.783 -10.897 1.00 95.12 104 GLY A CA 1
ATOM 804 C C . GLY A 1 104 ? -6.108 -0.750 -10.526 1.00 95.12 104 GLY A C 1
ATOM 805 O O . GLY A 1 104 ? -5.547 -0.108 -11.416 1.00 95.12 104 GLY A O 1
ATOM 806 N N . ALA A 1 105 ? -5.874 -0.553 -9.229 1.00 95.25 105 ALA A N 1
ATOM 807 C CA . ALA A 1 105 ? -4.755 0.233 -8.742 1.00 95.25 105 ALA A CA 1
ATOM 808 C C . ALA A 1 105 ? -3.442 -0.551 -8.878 1.00 95.25 105 ALA A C 1
ATOM 810 O O . ALA A 1 105 ? -3.415 -1.779 -8.907 1.00 95.25 105 ALA A O 1
ATOM 811 N N . GLU A 1 106 ? -2.342 0.185 -8.946 1.00 94.62 106 GLU A N 1
ATOM 812 C CA . GLU A 1 106 ? -0.992 -0.344 -9.068 1.00 94.62 106 GLU A CA 1
ATOM 813 C C . GLU A 1 106 ? -0.188 -0.043 -7.806 1.00 94.62 106 GLU A C 1
ATOM 815 O O . GLU A 1 106 ? -0.328 1.021 -7.205 1.00 94.62 106 GLU A O 1
ATOM 820 N N . TYR A 1 107 ? 0.659 -0.978 -7.390 1.00 92.94 107 TYR A N 1
ATOM 821 C CA . TYR A 1 107 ? 1.552 -0.811 -6.248 1.00 92.94 107 TYR A CA 1
ATOM 822 C C . TYR A 1 107 ? 2.740 -1.782 -6.354 1.00 92.94 107 TYR A C 1
ATOM 824 O O . TYR A 1 107 ? 2.605 -2.869 -6.928 1.00 92.94 107 TYR A O 1
ATOM 832 N N . PRO A 1 108 ? 3.907 -1.438 -5.787 1.00 91.94 108 PRO A N 1
ATOM 833 C CA . PRO A 1 108 ? 4.265 -0.120 -5.254 1.00 91.94 108 PRO A CA 1
ATOM 834 C C . PRO A 1 108 ? 4.391 0.924 -6.373 1.00 91.94 108 PRO A C 1
ATOM 836 O O . PRO A 1 108 ? 4.790 0.598 -7.492 1.00 91.94 108 PRO A O 1
ATOM 839 N N . ALA A 1 109 ? 4.020 2.167 -6.080 1.00 92.06 109 ALA A N 1
ATOM 840 C CA . ALA A 1 109 ? 3.913 3.238 -7.066 1.00 92.06 109 ALA A CA 1
ATOM 841 C C . ALA A 1 109 ? 5.247 3.954 -7.321 1.00 92.06 109 ALA A C 1
ATOM 843 O O . ALA A 1 109 ? 5.631 4.146 -8.474 1.00 92.06 109 ALA A O 1
ATOM 844 N N . GLU A 1 110 ? 5.958 4.329 -6.257 1.00 87.62 110 GLU A N 1
ATOM 845 C CA . GLU A 1 110 ? 7.225 5.066 -6.325 1.00 87.62 110 GLU A CA 1
ATOM 846 C C . GLU A 1 110 ? 8.322 4.501 -5.422 1.00 87.62 110 GLU A C 1
ATOM 848 O O . GLU A 1 110 ? 9.504 4.650 -5.734 1.00 87.62 110 GLU A O 1
ATOM 853 N N . HIS A 1 111 ? 7.958 3.800 -4.345 1.00 85.69 111 HIS A N 1
ATOM 854 C CA . HIS A 1 111 ? 8.930 3.299 -3.369 1.00 85.69 111 HIS A CA 1
ATOM 855 C C . HIS A 1 111 ? 9.601 1.979 -3.770 1.00 85.69 111 HIS A C 1
ATOM 857 O O . HIS A 1 111 ? 10.513 1.524 -3.087 1.00 85.69 111 HIS A O 1
ATOM 863 N N . ASN A 1 112 ? 9.237 1.408 -4.926 1.00 90.56 112 ASN A N 1
ATOM 864 C CA . ASN A 1 112 ? 9.751 0.128 -5.423 1.00 90.56 112 ASN A CA 1
ATOM 865 C C . ASN A 1 112 ? 9.353 -1.060 -4.514 1.00 90.56 112 ASN A C 1
ATOM 867 O O . ASN A 1 112 ? 8.655 -0.916 -3.516 1.00 90.56 112 ASN A O 1
ATOM 871 N N . VAL A 1 113 ? 9.708 -2.281 -4.917 1.00 90.56 113 VAL A N 1
ATOM 872 C CA . VAL A 1 113 ? 9.206 -3.525 -4.302 1.00 90.56 113 VAL A CA 1
ATOM 873 C C . VAL A 1 113 ? 9.831 -3.864 -2.952 1.00 90.56 113 VAL A C 1
ATOM 875 O O . VAL A 1 113 ? 9.234 -4.618 -2.173 1.00 90.56 113 VAL A O 1
ATOM 878 N N . GLY A 1 114 ? 11.026 -3.334 -2.681 1.00 90.56 114 GLY A N 1
ATOM 879 C CA . GLY A 1 114 ? 11.799 -3.650 -1.484 1.00 90.56 114 GLY A CA 1
ATOM 880 C C . GLY A 1 114 ? 11.838 -5.159 -1.228 1.00 90.56 114 GLY A C 1
ATOM 881 O O . GLY A 1 114 ? 12.066 -5.952 -2.139 1.00 90.56 114 GLY A O 1
ATOM 882 N N . HIS A 1 115 ? 11.550 -5.572 0.004 1.00 90.31 115 HIS A N 1
ATOM 883 C CA . HIS A 1 115 ? 11.254 -6.975 0.345 1.00 90.31 115 HIS A CA 1
ATOM 884 C C . HIS A 1 115 ? 9.805 -7.167 0.816 1.00 90.31 115 HIS A C 1
ATOM 886 O O . HIS A 1 115 ? 9.488 -8.160 1.471 1.00 90.31 115 HIS A O 1
ATOM 892 N N . LEU A 1 116 ? 8.947 -6.187 0.535 1.00 83.81 116 LEU A N 1
ATOM 893 C CA . LEU A 1 116 ? 7.589 -6.082 1.072 1.00 83.81 116 LEU A CA 1
ATOM 894 C C . LEU A 1 116 ? 6.533 -6.431 0.029 1.00 83.81 116 LEU A C 1
ATOM 896 O O . LEU A 1 116 ? 5.450 -6.892 0.387 1.00 83.81 116 LEU A O 1
ATOM 900 N N . TYR A 1 117 ? 6.863 -6.227 -1.245 1.00 86.00 117 TYR A N 1
ATOM 901 C CA . TYR A 1 117 ? 6.024 -6.566 -2.380 1.00 86.00 117 TYR A CA 1
ATOM 902 C C . TYR A 1 117 ? 6.704 -7.625 -3.240 1.00 86.00 117 TYR A C 1
ATOM 904 O O . TYR A 1 117 ? 7.930 -7.675 -3.356 1.00 86.00 117 TYR A O 1
ATOM 912 N N . HIS A 1 118 ? 5.893 -8.467 -3.872 1.00 91.12 118 HIS A N 1
ATOM 913 C CA . HIS A 1 118 ? 6.380 -9.353 -4.918 1.00 91.12 118 HIS A CA 1
ATOM 914 C C . HIS A 1 118 ? 6.598 -8.552 -6.200 1.00 91.12 118 HIS A C 1
ATOM 916 O O . HIS A 1 118 ? 5.705 -7.835 -6.652 1.00 91.12 118 HIS A O 1
ATOM 922 N N . ALA A 1 119 ? 7.782 -8.682 -6.794 1.00 94.00 119 ALA A N 1
ATOM 923 C CA . ALA A 1 119 ? 8.054 -8.098 -8.095 1.00 94.00 119 ALA A CA 1
ATOM 924 C C . ALA A 1 119 ? 7.187 -8.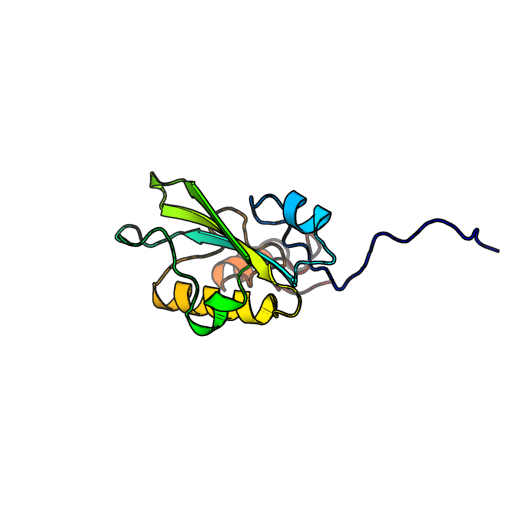759 -9.170 1.00 94.00 119 ALA A C 1
ATOM 926 O O . ALA A 1 119 ? 7.007 -9.978 -9.202 1.00 94.00 119 ALA A O 1
ATOM 927 N N . LYS A 1 120 ? 6.663 -7.935 -10.080 1.00 93.94 120 LYS A N 1
ATOM 928 C CA . LYS A 1 120 ? 5.974 -8.424 -11.275 1.00 93.94 120 LYS A CA 1
ATOM 929 C C . LYS A 1 120 ? 6.950 -9.177 -12.185 1.00 93.94 120 LYS A C 1
ATOM 931 O O . LYS A 1 120 ? 8.136 -8.839 -12.196 1.00 93.94 120 LYS A O 1
ATOM 936 N N . PRO A 1 121 ? 6.470 -10.113 -13.027 1.00 96.38 121 PRO A N 1
ATOM 937 C CA . PRO A 1 121 ? 7.336 -10.947 -13.860 1.00 96.38 121 PRO A CA 1
ATOM 938 C C . PRO A 1 121 ? 8.350 -10.171 -14.709 1.00 96.38 121 PRO A C 1
ATOM 940 O O . PRO A 1 121 ? 9.497 -10.594 -14.807 1.00 96.38 121 PRO A O 1
ATOM 943 N N . GLN A 1 122 ? 7.971 -9.016 -15.280 1.00 96.81 122 GLN A N 1
ATOM 944 C CA . GLN A 1 122 ? 8.913 -8.210 -16.068 1.00 96.81 122 GLN A CA 1
ATOM 945 C C . GLN A 1 122 ? 10.059 -7.644 -15.217 1.00 96.81 122 GLN A C 1
ATOM 947 O O . GLN A 1 122 ? 11.197 -7.602 -15.674 1.00 96.81 122 GLN A O 1
ATOM 952 N N . LEU A 1 123 ? 9.767 -7.223 -13.982 1.00 95.94 123 LEU A N 1
ATOM 953 C CA . LEU A 1 123 ? 10.758 -6.656 -13.070 1.00 95.94 123 LEU A CA 1
ATOM 954 C C . LEU A 1 123 ? 11.672 -7.746 -12.498 1.00 95.94 123 LEU A C 1
ATOM 956 O O . LEU A 1 123 ? 12.883 -7.559 -12.445 1.00 95.94 123 LEU A O 1
ATOM 960 N N . THR A 1 124 ? 11.111 -8.909 -12.163 1.00 96.62 124 THR A N 1
ATOM 961 C CA . THR A 1 124 ? 11.885 -10.099 -11.781 1.00 96.62 124 THR A CA 1
ATOM 962 C C . THR A 1 124 ? 12.855 -10.511 -12.887 1.00 96.62 124 THR A C 1
ATOM 964 O O . THR A 1 124 ? 14.045 -10.657 -12.625 1.00 96.62 124 THR A O 1
ATOM 967 N N . ALA A 1 125 ? 12.379 -10.620 -14.133 1.00 97.12 125 ALA A N 1
ATOM 968 C CA . ALA A 1 125 ? 13.227 -10.975 -15.270 1.00 97.12 125 ALA A CA 1
ATOM 969 C C . ALA A 1 125 ? 14.340 -9.941 -15.513 1.00 97.12 125 ALA A C 1
ATOM 971 O O . ALA A 1 125 ? 15.465 -10.306 -15.848 1.00 97.12 125 ALA A O 1
ATOM 972 N N . LEU A 1 126 ? 14.046 -8.651 -15.309 1.00 97.44 126 LEU A N 1
ATOM 973 C CA . LEU A 1 126 ? 15.054 -7.595 -15.369 1.00 97.44 126 LEU A CA 1
ATOM 974 C C . LEU A 1 126 ? 16.131 -7.780 -14.290 1.00 97.44 126 LEU A C 1
ATOM 976 O O . LEU A 1 126 ? 17.317 -7.702 -14.605 1.00 97.44 126 LEU A O 1
ATOM 980 N N . TYR A 1 127 ? 15.739 -8.035 -13.037 1.00 96.62 127 TYR A N 1
ATOM 981 C CA . TYR A 1 127 ? 16.685 -8.265 -11.941 1.00 96.62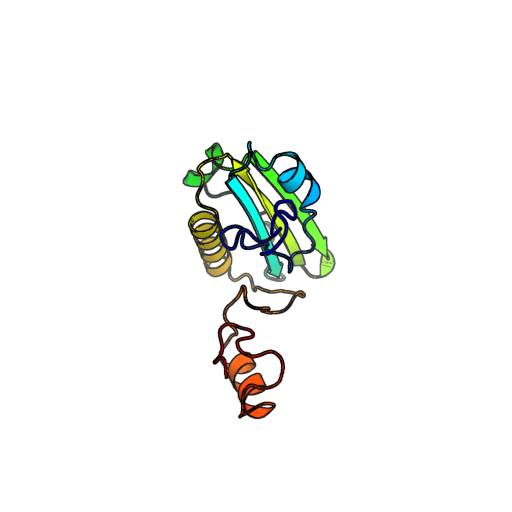 127 TYR A CA 1
ATOM 982 C C . TYR A 1 127 ? 17.582 -9.474 -12.208 1.00 96.62 127 TYR A C 1
ATOM 984 O O . TYR A 1 127 ? 18.800 -9.367 -12.088 1.00 96.62 127 TYR A O 1
ATOM 992 N N . GLU A 1 128 ? 17.002 -10.594 -12.637 1.00 95.25 128 GLU A N 1
ATOM 993 C CA . GLU A 1 128 ? 17.746 -11.821 -12.942 1.00 95.25 128 GLU A CA 1
ATOM 994 C C . GLU A 1 128 ? 18.678 -11.660 -14.151 1.00 95.25 128 GLU A C 1
ATOM 996 O O . GLU A 1 128 ? 19.764 -12.237 -14.170 1.00 95.25 128 GLU A O 1
ATOM 1001 N N . GLY A 1 129 ? 18.293 -10.851 -15.142 1.00 97.44 129 GLY A N 1
ATOM 1002 C CA . GLY A 1 129 ? 19.146 -10.536 -16.288 1.00 97.44 129 GLY A CA 1
ATOM 1003 C C . GLY A 1 129 ? 20.358 -9.671 -15.928 1.00 97.44 129 GLY A C 1
ATOM 1004 O O . GLY A 1 129 ? 21.427 -9.848 -16.511 1.00 97.44 129 GLY A O 1
ATOM 1005 N N . LEU A 1 130 ? 20.208 -8.747 -14.973 1.00 97.56 130 LEU A N 1
ATOM 1006 C CA . LEU A 1 130 ? 21.280 -7.848 -14.529 1.00 97.56 130 LEU A CA 1
ATOM 1007 C C . LEU A 1 130 ? 22.194 -8.479 -13.470 1.00 97.56 130 LEU A C 1
ATOM 1009 O O . LEU A 1 130 ? 23.397 -8.218 -13.473 1.00 97.56 130 LEU A O 1
ATOM 1013 N N . ASP A 1 131 ? 21.643 -9.306 -12.581 1.00 97.00 131 ASP A N 1
ATOM 1014 C CA . ASP A 1 131 ? 22.378 -9.980 -11.509 1.00 97.00 131 ASP A CA 1
ATOM 1015 C C . ASP A 1 131 ? 22.032 -11.482 -11.433 1.00 97.00 131 ASP A C 1
ATOM 1017 O O . ASP A 1 131 ? 21.356 -11.935 -10.503 1.00 97.00 131 ASP A O 1
ATOM 1021 N N . PRO A 1 132 ? 22.535 -12.300 -12.379 1.00 95.69 132 PRO A N 1
ATOM 1022 C CA . PRO A 1 132 ? 22.219 -13.731 -12.439 1.00 95.69 132 PRO A CA 1
ATOM 1023 C C . PRO A 1 132 ? 22.665 -14.531 -11.206 1.00 95.69 132 PRO A C 1
ATOM 1025 O O . PRO A 1 132 ? 22.214 -15.656 -10.988 1.00 95.69 132 PRO A O 1
ATOM 1028 N N . LEU A 1 133 ? 23.589 -13.981 -10.409 1.00 95.94 133 LEU A N 1
ATOM 1029 C CA . LEU A 1 133 ? 24.127 -14.621 -9.208 1.00 95.94 133 LEU A CA 1
ATOM 1030 C C . LEU A 1 133 ? 23.495 -14.096 -7.911 1.00 95.94 133 LEU A C 1
ATOM 1032 O O . LEU A 1 133 ? 23.900 -14.554 -6.839 1.00 95.94 133 LEU A O 1
ATOM 1036 N N . ALA A 1 134 ? 22.522 -13.182 -8.003 1.00 94.00 134 ALA A N 1
ATOM 1037 C CA . ALA A 1 134 ? 21.816 -12.579 -6.876 1.00 94.00 134 ALA A CA 1
ATOM 1038 C C . ALA A 1 134 ? 22.776 -12.082 -5.779 1.00 94.00 134 ALA A C 1
ATOM 1040 O O . ALA A 1 134 ? 22.676 -12.491 -4.623 1.00 94.00 134 ALA A O 1
ATOM 1041 N N . ARG A 1 135 ? 23.764 -11.258 -6.145 1.00 95.38 135 ARG A N 1
ATOM 1042 C CA . ARG A 1 135 ? 24.766 -10.684 -5.230 1.00 95.38 135 ARG A CA 1
ATOM 1043 C C . ARG A 1 135 ? 24.456 -9.251 -4.808 1.00 95.38 135 ARG A C 1
ATOM 1045 O O . ARG A 1 135 ? 24.905 -8.833 -3.742 1.00 95.38 135 ARG A O 1
ATOM 1052 N N . PHE A 1 136 ? 23.688 -8.511 -5.597 1.00 94.06 136 PHE A N 1
ATOM 1053 C CA . PHE A 1 136 ? 23.330 -7.122 -5.340 1.00 94.06 136 PHE A CA 1
ATOM 1054 C C . PHE A 1 136 ? 21.895 -7.039 -4.812 1.00 94.06 136 PHE A C 1
ATOM 1056 O O . PHE A 1 136 ? 20.930 -7.141 -5.558 1.00 94.06 136 PHE A O 1
ATOM 1063 N N . ASN A 1 137 ? 21.769 -6.828 -3.499 1.00 94.12 137 ASN A N 1
ATOM 1064 C CA . ASN A 1 137 ? 20.499 -6.814 -2.761 1.00 94.12 137 ASN A CA 1
ATOM 1065 C C . ASN A 1 137 ? 19.648 -8.104 -2.924 1.00 94.12 137 ASN A C 1
ATOM 1067 O O . ASN A 1 137 ? 18.533 -8.060 -3.457 1.00 94.12 137 ASN A O 1
ATOM 1071 N N . PRO A 1 138 ? 20.154 -9.270 -2.471 1.00 94.94 138 PRO A N 1
ATOM 1072 C CA . PRO A 1 138 ? 19.516 -10.561 -2.717 1.00 94.94 138 PRO A CA 1
ATOM 1073 C C . PRO A 1 138 ? 18.104 -10.645 -2.126 1.00 94.94 138 PRO A C 1
ATOM 1075 O O . PRO A 1 138 ? 17.863 -10.296 -0.969 1.00 94.94 138 PRO A O 1
ATOM 1078 N N . GLY A 1 139 ? 17.168 -11.191 -2.898 1.00 94.31 139 GLY A N 1
ATOM 1079 C CA . GLY A 1 139 ? 15.779 -11.373 -2.485 1.00 94.31 139 GLY A CA 1
ATOM 1080 C C . GLY A 1 139 ? 14.885 -10.142 -2.605 1.00 94.31 139 GLY A C 1
ATOM 1081 O O . GLY A 1 139 ? 13.769 -10.161 -2.072 1.00 94.31 139 GLY A O 1
ATOM 1082 N N . ILE A 1 140 ? 15.345 -9.074 -3.265 1.00 94.94 140 ILE A N 1
ATOM 1083 C CA . ILE A 1 140 ? 14.505 -7.921 -3.619 1.00 94.94 140 ILE A CA 1
ATOM 1084 C C . ILE A 1 140 ? 13.283 -8.389 -4.421 1.00 94.94 140 ILE A C 1
ATOM 1086 O O . ILE A 1 140 ? 13.387 -9.277 -5.265 1.00 94.94 140 ILE A O 1
ATOM 1090 N N . GLY A 1 141 ? 12.099 -7.862 -4.128 1.00 92.94 141 GLY A N 1
ATOM 1091 C CA . GLY A 1 141 ? 10.859 -8.255 -4.794 1.00 92.94 141 GLY A CA 1
ATOM 1092 C C . GLY A 1 141 ? 10.422 -9.698 -4.532 1.00 92.94 141 GLY A C 1
ATOM 1093 O O . GLY A 1 141 ? 9.684 -10.265 -5.335 1.00 92.94 141 GLY A O 1
ATOM 1094 N N . GLY A 1 142 ? 10.919 -10.334 -3.465 1.00 93.12 142 GLY A N 1
ATOM 1095 C CA . GLY A 1 142 ? 10.661 -11.750 -3.190 1.00 93.12 142 GLY A CA 1
ATOM 1096 C C . GLY A 1 142 ? 11.399 -12.710 -4.131 1.00 93.12 142 GLY A C 1
ATOM 1097 O O . GLY A 1 142 ? 10.970 -13.851 -4.289 1.00 93.12 142 GLY A O 1
ATOM 1098 N N . THR A 1 143 ? 12.484 -12.258 -4.765 1.00 93.06 143 THR A N 1
ATOM 1099 C CA . THR A 1 143 ? 13.353 -13.095 -5.608 1.00 93.06 143 THR A CA 1
ATOM 1100 C C . THR A 1 143 ? 14.254 -14.022 -4.779 1.00 93.06 143 THR A C 1
ATOM 1102 O O . THR A 1 143 ? 14.196 -14.067 -3.544 1.00 93.06 143 THR A O 1
ATOM 1105 N N . ARG A 1 144 ? 15.097 -14.811 -5.454 1.00 90.44 144 ARG A N 1
ATOM 1106 C CA . ARG A 1 144 ? 16.054 -15.715 -4.807 1.00 90.44 144 ARG A CA 1
ATOM 1107 C C . ARG A 1 144 ? 17.041 -14.950 -3.911 1.00 90.44 144 ARG A C 1
ATOM 1109 O O . ARG A 1 144 ? 17.544 -13.890 -4.272 1.00 90.44 144 ARG A O 1
ATOM 1116 N N . ARG A 1 145 ? 17.389 -15.555 -2.769 1.00 88.88 145 ARG A N 1
ATOM 1117 C CA . ARG A 1 145 ? 18.549 -15.172 -1.946 1.00 88.88 145 ARG A CA 1
ATOM 1118 C C . ARG A 1 145 ? 19.728 -16.111 -2.232 1.00 88.88 145 ARG A C 1
ATOM 1120 O O . ARG A 1 145 ? 19.508 -17.301 -2.476 1.00 88.88 145 ARG A O 1
ATOM 1127 N N . SER A 1 146 ? 20.946 -15.566 -2.256 1.00 77.38 146 SER A N 1
ATOM 1128 C CA . SER A 1 146 ? 22.192 -16.319 -2.471 1.00 77.38 146 SER A CA 1
ATOM 1129 C C . SER A 1 146 ? 22.623 -17.107 -1.246 1.00 77.38 146 SER A C 1
ATOM 1131 O O . SER A 1 146 ? 22.519 -16.518 -0.146 1.00 77.38 146 SER A O 1
#

Sequence (146 aa):
MPHPGCPVIGDPTGAHDHDAAIPDRPQRRNRRRTGGLVALDVALRRNDRDWIKPVPPEWADQVAATLSYGHFLCHVFHLGYVLKKGADPAAFKKAMLAMLDAEGAEYPAEHNVGHLYHAKPQLTALYEGLDPLARFNPGIGGTRRS